Protein AF-V8N5U6-F1 (afdb_monomer_lite)

Organism: Ophiophagus hannah (NCBI:txid8665)

Structure (mmCIF, N/CA/C/O backbone):
data_AF-V8N5U6-F1
#
_entry.id   AF-V8N5U6-F1
#
loop_
_atom_site.group_PDB
_atom_site.id
_atom_site.type_symbol
_atom_site.label_atom_id
_atom_site.label_alt_id
_atom_site.label_comp_id
_atom_site.label_asym_id
_atom_site.label_entity_id
_atom_site.label_seq_id
_atom_site.pdbx_PDB_ins_code
_atom_site.Cartn_x
_atom_site.Cartn_y
_atom_site.Cartn_z
_atom_site.occupancy
_atom_site.B_iso_or_equiv
_atom_site.auth_seq_id
_atom_site.auth_comp_id
_atom_site.auth_asym_id
_atom_site.auth_atom_id
_atom_site.pdbx_PDB_model_num
ATOM 1 N N . ASP A 1 1 ? 6.137 -12.507 -11.338 1.00 84.88 1 ASP A N 1
ATOM 2 C CA . ASP A 1 1 ? 6.235 -12.419 -12.807 1.00 84.88 1 ASP A CA 1
ATOM 3 C C . ASP A 1 1 ? 6.681 -11.036 -13.293 1.00 84.88 1 ASP A C 1
ATOM 5 O O . ASP A 1 1 ? 7.750 -10.949 -13.872 1.00 84.88 1 ASP A O 1
ATOM 9 N N . LEU A 1 2 ? 5.964 -9.943 -12.989 1.00 94.00 2 LEU A N 1
ATOM 10 C CA . LEU A 1 2 ? 6.353 -8.584 -13.429 1.00 94.00 2 LEU A CA 1
ATOM 11 C C . LEU A 1 2 ? 7.785 -8.185 -13.046 1.00 94.00 2 LEU A C 1
ATOM 13 O O . LEU A 1 2 ? 8.542 -7.754 -13.906 1.00 94.00 2 LEU A O 1
ATOM 17 N N . PHE A 1 3 ? 8.180 -8.403 -11.787 1.00 93.25 3 PHE A N 1
ATOM 18 C CA . PHE A 1 3 ? 9.539 -8.091 -11.335 1.00 93.25 3 PHE A CA 1
ATOM 19 C C . PHE A 1 3 ? 10.619 -8.919 -12.053 1.00 93.25 3 PHE A C 1
ATOM 21 O O . PHE A 1 3 ? 11.704 -8.416 -12.304 1.00 93.25 3 PHE A O 1
ATOM 28 N N . LEU A 1 4 ? 10.315 -10.162 -12.449 1.00 95.25 4 LEU A N 1
ATOM 29 C CA . LEU A 1 4 ? 11.248 -11.003 -13.213 1.00 95.25 4 LEU A CA 1
ATOM 30 C C . LEU A 1 4 ? 11.415 -10.514 -14.657 1.00 95.25 4 LEU A C 1
ATOM 32 O O . LEU A 1 4 ? 12.454 -10.740 -15.265 1.00 95.25 4 LEU A O 1
ATOM 36 N N . ARG A 1 5 ? 10.387 -9.854 -15.202 1.00 95.19 5 ARG A N 1
ATOM 37 C CA . ARG A 1 5 ? 10.396 -9.245 -16.537 1.00 95.19 5 ARG A CA 1
ATOM 38 C C . ARG A 1 5 ? 10.900 -7.799 -16.531 1.00 95.19 5 ARG A C 1
ATOM 40 O O . ARG A 1 5 ? 11.011 -7.212 -17.602 1.00 95.19 5 ARG A O 1
ATOM 47 N N . LEU A 1 6 ? 11.174 -7.223 -15.358 1.00 95.94 6 LEU A N 1
ATOM 48 C CA . LEU A 1 6 ? 11.643 -5.849 -15.217 1.00 95.94 6 LEU A CA 1
ATOM 49 C C . LEU A 1 6 ? 13.002 -5.695 -15.893 1.00 95.94 6 LEU A C 1
ATOM 51 O O . LEU A 1 6 ? 13.945 -6.410 -15.555 1.00 95.94 6 LEU A O 1
ATOM 55 N N . VAL A 1 7 ? 13.123 -4.726 -16.797 1.00 96.19 7 VAL A N 1
ATOM 56 C CA . VAL A 1 7 ? 14.404 -4.411 -17.423 1.00 96.19 7 VAL A CA 1
ATOM 57 C C . VAL A 1 7 ? 15.088 -3.286 -16.635 1.00 96.19 7 VAL A C 1
ATOM 59 O O . VAL A 1 7 ? 14.623 -2.148 -16.680 1.00 96.19 7 VAL A O 1
ATOM 62 N N . PRO A 1 8 ? 16.218 -3.535 -15.937 1.00 95.50 8 PRO A N 1
ATOM 63 C CA . PRO A 1 8 ? 16.792 -2.551 -15.013 1.00 95.50 8 PRO A CA 1
ATOM 64 C C . PRO A 1 8 ? 17.205 -1.217 -15.653 1.00 95.50 8 PRO A C 1
ATOM 66 O O . PRO A 1 8 ? 17.186 -0.189 -14.982 1.00 95.50 8 PRO A O 1
ATOM 69 N N . HIS A 1 9 ? 17.555 -1.204 -16.945 1.00 94.06 9 HIS A N 1
ATOM 70 C CA . HIS A 1 9 ? 17.923 0.033 -17.647 1.00 94.06 9 HIS A CA 1
ATOM 71 C C . HIS A 1 9 ? 16.753 1.030 -17.742 1.00 94.06 9 HIS A C 1
ATOM 73 O O . HIS A 1 9 ? 16.978 2.239 -17.783 1.00 94.06 9 HIS A O 1
ATOM 79 N N . GLU A 1 10 ? 15.509 0.541 -17.747 1.00 93.62 10 GLU A N 1
ATOM 80 C CA . GLU A 1 10 ? 14.308 1.381 -17.770 1.00 93.62 10 GLU A CA 1
ATOM 81 C C . GLU A 1 10 ? 14.148 2.163 -16.456 1.00 93.62 10 GLU A C 1
ATOM 83 O O . GLU A 1 10 ? 13.522 3.221 -16.444 1.00 93.62 10 GLU A O 1
ATOM 88 N N . CYS A 1 11 ? 14.745 1.678 -15.358 1.00 94.31 11 CYS A N 1
ATOM 89 C CA . CYS A 1 11 ? 14.750 2.342 -14.054 1.00 94.31 11 CYS A CA 1
ATOM 90 C C . CYS A 1 11 ? 15.767 3.491 -13.961 1.00 94.31 11 CYS A C 1
ATOM 92 O O . CYS A 1 11 ? 15.772 4.215 -12.963 1.00 94.31 11 CYS A O 1
ATOM 94 N N . LEU A 1 12 ? 16.655 3.664 -14.950 1.00 95.00 12 LEU A N 1
ATOM 95 C CA . LEU A 1 12 ? 17.639 4.746 -14.931 1.00 95.00 12 LEU A CA 1
ATOM 96 C C . LEU A 1 12 ? 16.932 6.100 -14.912 1.00 95.00 12 LEU A C 1
ATOM 98 O O . LEU A 1 12 ? 16.007 6.343 -15.686 1.00 95.00 12 LEU A O 1
ATOM 102 N N . GLY A 1 13 ? 17.410 7.015 -14.066 1.00 91.75 13 GLY A N 1
ATOM 103 C CA . GLY A 1 13 ? 16.815 8.345 -13.928 1.00 91.75 13 GLY A CA 1
ATOM 104 C C . GLY A 1 13 ? 16.753 9.108 -15.253 1.00 91.75 13 GLY A C 1
ATOM 105 O O . GLY A 1 13 ? 15.760 9.774 -15.525 1.00 91.75 13 GLY A O 1
ATOM 106 N N . SER A 1 14 ? 17.758 8.951 -16.119 1.00 90.50 14 SER A N 1
ATOM 107 C CA . SER A 1 14 ? 17.787 9.534 -17.468 1.00 90.50 14 SER A CA 1
ATOM 108 C C . SER A 1 14 ? 16.669 9.036 -18.383 1.00 90.50 14 SER A C 1
ATOM 110 O O . SER A 1 14 ? 16.292 9.757 -19.297 1.00 90.50 14 SER A O 1
ATOM 112 N N . THR A 1 15 ? 16.147 7.833 -18.141 1.00 90.62 15 THR A N 1
ATOM 113 C CA . THR A 1 15 ? 15.087 7.205 -18.938 1.00 90.62 15 THR A CA 1
ATOM 114 C C . THR A 1 15 ? 13.732 7.446 -18.273 1.00 90.62 15 THR A C 1
ATOM 116 O O . THR A 1 15 ? 12.866 8.113 -18.834 1.00 90.62 15 THR A O 1
ATOM 119 N N . TRP A 1 16 ? 13.573 7.029 -17.011 1.00 92.75 16 TRP A N 1
ATOM 120 C CA . TRP A 1 16 ? 12.305 7.125 -16.279 1.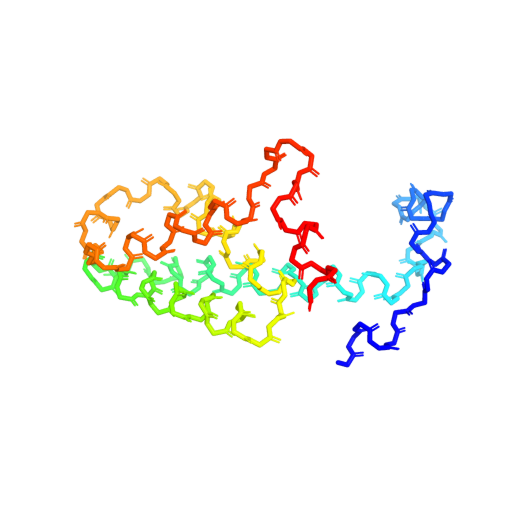00 92.75 16 TRP A CA 1
ATOM 121 C C . TRP A 1 16 ? 11.810 8.565 -16.073 1.00 92.75 16 TRP A C 1
ATOM 123 O O . TRP A 1 16 ? 10.602 8.801 -15.995 1.00 92.75 16 TRP A O 1
ATOM 133 N N . SER A 1 17 ? 12.712 9.553 -15.997 1.00 91.62 17 SER A N 1
ATOM 134 C CA . SER A 1 17 ? 12.323 10.970 -15.886 1.00 91.62 17 SER A CA 1
ATOM 135 C C . SER A 1 17 ? 11.709 11.545 -17.166 1.00 91.62 17 SER A C 1
ATOM 137 O O . SER A 1 17 ? 11.034 12.569 -17.102 1.00 91.62 17 SER A O 1
ATOM 139 N N . GLN A 1 18 ? 11.927 10.911 -18.322 1.00 89.12 18 GLN A N 1
ATOM 140 C CA . GLN A 1 18 ? 11.442 11.391 -19.621 1.00 89.12 18 GLN A CA 1
ATOM 141 C C . GLN A 1 18 ? 10.061 10.837 -19.979 1.00 89.12 18 GLN A C 1
ATOM 143 O O . GLN A 1 18 ? 9.433 11.338 -20.904 1.00 89.12 18 GLN A O 1
ATOM 148 N N . ARG A 1 19 ? 9.562 9.856 -19.219 1.00 91.00 19 ARG A N 1
ATOM 149 C CA . ARG A 1 19 ? 8.343 9.084 -19.512 1.00 91.00 19 ARG A CA 1
ATOM 150 C C . ARG A 1 19 ? 7.074 9.929 -19.736 1.00 91.00 19 ARG A C 1
ATOM 152 O O . ARG A 1 19 ? 6.147 9.479 -20.394 1.00 91.00 19 ARG A O 1
ATOM 159 N N . ASP A 1 20 ? 6.994 11.121 -19.141 1.00 88.56 20 ASP A N 1
ATOM 160 C CA . ASP A 1 20 ? 5.811 11.993 -19.230 1.00 88.56 20 ASP A CA 1
ATOM 161 C C . ASP A 1 20 ? 5.943 13.025 -20.371 1.00 88.56 20 ASP A C 1
ATOM 163 O O . ASP A 1 20 ? 5.057 13.852 -20.588 1.00 88.56 20 ASP A O 1
ATOM 167 N N . LYS A 1 21 ? 7.060 13.007 -21.115 1.00 90.94 21 LYS A N 1
ATOM 168 C CA . LYS A 1 21 ? 7.269 13.869 -22.281 1.00 90.94 21 LYS A CA 1
ATOM 169 C C . LYS A 1 21 ? 6.539 13.319 -23.503 1.00 90.94 21 LYS A C 1
ATOM 171 O O . LYS A 1 21 ? 6.446 12.114 -23.720 1.00 90.94 21 LYS A O 1
ATOM 176 N N . LYS A 1 22 ? 6.073 14.235 -24.354 1.00 89.81 22 LYS A N 1
ATOM 177 C CA . LYS A 1 22 ? 5.402 13.900 -25.615 1.00 89.81 22 LYS A CA 1
ATOM 178 C C . LYS A 1 22 ? 6.298 13.007 -26.484 1.00 89.81 22 LYS A C 1
ATOM 180 O O . LYS A 1 22 ? 7.436 13.378 -26.753 1.00 89.81 22 LYS A O 1
ATOM 185 N N . GLY A 1 23 ? 5.759 11.876 -26.942 1.00 86.38 23 GLY A N 1
ATOM 186 C CA . GLY A 1 23 ? 6.476 10.893 -27.766 1.00 86.38 23 GLY A CA 1
ATOM 187 C C . GLY A 1 23 ? 7.170 9.766 -26.989 1.00 86.38 23 GLY A C 1
ATOM 188 O O . GLY A 1 23 ? 7.708 8.872 -27.626 1.00 86.38 23 GLY A O 1
ATOM 189 N N . HIS A 1 24 ? 7.120 9.781 -25.652 1.00 85.94 24 HIS A N 1
ATOM 190 C CA . HIS A 1 24 ? 7.725 8.774 -24.762 1.00 85.94 24 HIS A CA 1
ATOM 191 C C . HIS A 1 24 ? 6.666 7.965 -23.984 1.00 85.94 24 HIS A C 1
ATOM 193 O O . HIS A 1 24 ? 6.903 7.459 -22.884 1.00 85.94 24 HIS A O 1
ATOM 199 N N . GLU A 1 25 ? 5.453 7.873 -24.533 1.00 82.38 25 GLU A N 1
ATOM 200 C CA . GLU A 1 25 ? 4.313 7.199 -23.896 1.00 82.38 25 GLU A CA 1
ATOM 201 C C . GLU A 1 25 ? 4.570 5.693 -23.728 1.00 82.38 25 GLU A C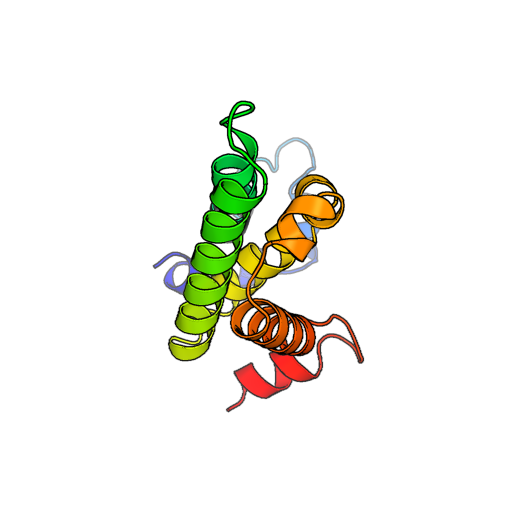 1
ATOM 203 O O . GLU A 1 25 ? 4.253 5.134 -22.676 1.00 82.38 25 GLU A O 1
ATOM 208 N N . ASP A 1 26 ? 5.251 5.085 -24.703 1.00 83.25 26 ASP A N 1
ATOM 209 C CA . ASP A 1 26 ? 5.612 3.662 -24.719 1.00 83.25 26 ASP A CA 1
ATOM 210 C C . ASP A 1 26 ? 6.962 3.354 -24.043 1.00 83.25 26 ASP A C 1
ATOM 212 O O . ASP A 1 26 ? 7.375 2.194 -23.977 1.00 83.25 26 ASP A O 1
ATOM 216 N N . ASP A 1 27 ? 7.650 4.366 -23.503 1.00 87.50 27 ASP A N 1
ATOM 217 C CA . ASP A 1 27 ? 8.923 4.165 -22.808 1.00 87.50 27 ASP A CA 1
ATOM 218 C C . ASP A 1 27 ? 8.727 3.453 -21.465 1.00 87.50 27 ASP A C 1
ATOM 220 O O . ASP A 1 27 ? 7.731 3.642 -20.755 1.00 87.50 27 ASP A O 1
ATOM 224 N N . CYS A 1 28 ? 9.746 2.684 -21.073 1.00 91.12 28 CYS A N 1
ATOM 225 C CA . CYS A 1 28 ? 9.808 1.945 -19.812 1.00 91.12 28 CYS A CA 1
ATOM 226 C C . CYS A 1 28 ? 8.599 1.012 -19.562 1.00 91.12 28 CYS A C 1
ATOM 228 O O . CYS A 1 28 ? 8.010 1.060 -18.472 1.00 91.12 28 CYS A O 1
ATOM 230 N N . PRO A 1 29 ? 8.188 0.168 -20.531 1.00 93.94 29 PRO A N 1
ATOM 231 C CA . PRO A 1 29 ? 6.961 -0.623 -20.431 1.00 93.94 29 PRO A CA 1
ATOM 232 C C . PRO A 1 29 ? 6.955 -1.572 -19.226 1.00 93.94 29 PRO A C 1
ATOM 234 O O . PRO A 1 29 ? 5.908 -1.786 -18.610 1.00 93.94 29 PRO A O 1
ATOM 237 N N . THR A 1 30 ? 8.109 -2.117 -18.834 1.00 95.75 30 THR A N 1
ATOM 238 C CA . THR A 1 30 ? 8.189 -3.083 -17.727 1.00 95.75 30 THR A CA 1
ATOM 239 C C . THR A 1 30 ? 8.148 -2.398 -16.361 1.00 95.75 30 THR A C 1
ATOM 241 O O . THR A 1 30 ? 7.484 -2.884 -15.435 1.00 95.75 30 THR A O 1
ATOM 244 N N . VAL A 1 31 ? 8.759 -1.213 -16.246 1.00 95.62 31 VAL A N 1
ATOM 245 C CA . VAL A 1 31 ? 8.648 -0.362 -15.049 1.00 95.62 31 VAL A CA 1
ATOM 246 C C . VAL A 1 31 ? 7.220 0.151 -14.901 1.00 95.62 31 VAL A C 1
ATOM 248 O O . VAL A 1 31 ? 6.638 0.030 -13.822 1.00 95.62 31 VAL A O 1
ATOM 251 N N . ARG A 1 32 ? 6.609 0.647 -15.987 1.00 94.88 32 ARG A N 1
ATOM 252 C CA . ARG A 1 32 ? 5.205 1.087 -15.991 1.00 94.88 32 ARG A CA 1
ATOM 253 C C . ARG A 1 32 ? 4.265 -0.032 -15.567 1.00 94.88 32 ARG A C 1
ATOM 255 O O . ARG A 1 32 ? 3.399 0.213 -14.735 1.00 94.88 32 ARG A O 1
ATOM 262 N N . ALA A 1 33 ? 4.449 -1.252 -16.073 1.00 96.06 33 ALA A N 1
ATOM 263 C CA . ALA A 1 33 ? 3.636 -2.399 -15.673 1.00 96.06 33 ALA A CA 1
ATOM 264 C C . ALA A 1 33 ? 3.776 -2.716 -14.172 1.00 96.06 33 ALA A C 1
ATOM 266 O O . ALA A 1 33 ? 2.785 -3.010 -13.503 1.00 96.06 33 ALA A O 1
ATOM 267 N N . THR A 1 34 ? 4.987 -2.596 -13.620 1.00 96.81 34 THR A N 1
ATOM 268 C CA . THR A 1 34 ? 5.239 -2.791 -12.183 1.00 96.81 34 THR A CA 1
ATOM 269 C C . THR A 1 34 ? 4.547 -1.716 -11.336 1.00 96.81 34 THR A C 1
ATOM 271 O O . THR A 1 34 ? 3.871 -2.039 -10.360 1.00 96.81 34 THR A O 1
ATOM 274 N N . VAL A 1 35 ? 4.637 -0.444 -11.740 1.00 96.25 35 VAL A N 1
ATOM 275 C CA . VAL A 1 35 ? 3.942 0.678 -11.079 1.00 96.25 35 VAL A CA 1
ATOM 276 C C . VAL A 1 35 ? 2.421 0.550 -11.212 1.00 96.25 35 VAL A C 1
ATOM 278 O O . VAL A 1 35 ? 1.690 0.787 -10.252 1.00 96.25 35 VAL A O 1
ATOM 281 N N . ALA A 1 36 ? 1.924 0.136 -12.377 1.00 96.69 36 ALA A N 1
ATOM 282 C CA . ALA A 1 36 ? 0.502 -0.088 -12.607 1.00 96.69 36 ALA A CA 1
ATOM 283 C C . ALA A 1 36 ? -0.046 -1.183 -11.685 1.00 96.69 36 ALA A C 1
ATOM 285 O O . ALA A 1 36 ? -1.110 -1.002 -11.099 1.00 96.69 36 ALA A O 1
ATOM 286 N N . GLN A 1 37 ? 0.701 -2.273 -11.488 1.00 98.06 37 GLN A N 1
ATOM 287 C CA . GLN A 1 37 ? 0.321 -3.321 -10.542 1.00 98.06 37 GLN A CA 1
ATOM 288 C C . GLN A 1 37 ? 0.285 -2.809 -9.098 1.00 98.06 37 GLN A C 1
ATOM 290 O O . GLN A 1 37 ? -0.662 -3.115 -8.375 1.00 98.06 37 GLN A O 1
ATOM 295 N N . PHE A 1 38 ? 1.275 -2.014 -8.681 1.00 98.12 38 PHE A N 1
ATOM 296 C CA . PHE A 1 38 ? 1.275 -1.378 -7.360 1.00 98.12 38 PHE A CA 1
ATOM 297 C C . PHE A 1 38 ? 0.010 -0.532 -7.154 1.00 98.12 38 PHE A C 1
ATOM 299 O O . PHE A 1 38 ? -0.719 -0.712 -6.177 1.00 98.12 38 PHE A O 1
ATOM 306 N N . ASN A 1 39 ? -0.301 0.332 -8.124 1.00 97.81 39 ASN A N 1
ATOM 307 C CA . ASN A 1 39 ? -1.481 1.193 -8.083 1.00 97.81 39 ASN A CA 1
ATOM 308 C C . ASN A 1 39 ? -2.788 0.393 -8.117 1.00 97.81 39 ASN A C 1
ATOM 310 O O . ASN A 1 39 ? -3.751 0.771 -7.456 1.00 97.81 39 ASN A O 1
ATOM 314 N N . LEU A 1 40 ? -2.838 -0.715 -8.859 1.00 98.19 40 LEU A N 1
ATOM 315 C CA . LEU A 1 40 ? -4.001 -1.598 -8.902 1.00 98.19 40 LEU A CA 1
ATOM 316 C C . LEU A 1 40 ? -4.283 -2.203 -7.526 1.00 98.19 40 LEU A C 1
ATOM 318 O O . LEU A 1 40 ? -5.431 -2.192 -7.089 1.00 98.19 40 LEU A O 1
ATOM 322 N N . VAL A 1 41 ? -3.247 -2.671 -6.822 1.00 98.31 41 VAL A N 1
ATOM 323 C CA . VAL A 1 41 ? -3.391 -3.190 -5.455 1.00 98.31 41 VAL A CA 1
ATOM 324 C C . VAL A 1 41 ? -3.865 -2.085 -4.514 1.00 98.31 41 VAL A C 1
ATOM 326 O O . VAL A 1 41 ? -4.878 -2.267 -3.842 1.00 98.31 41 VAL A O 1
ATOM 329 N N . ALA A 1 42 ? -3.209 -0.922 -4.512 1.00 98.31 42 ALA A N 1
ATOM 330 C CA . ALA A 1 42 ? -3.592 0.193 -3.645 1.00 98.31 42 ALA A CA 1
ATOM 331 C C . ALA A 1 42 ? -5.048 0.642 -3.883 1.00 98.31 42 ALA A C 1
ATOM 333 O O . ALA A 1 42 ? -5.824 0.821 -2.942 1.00 98.31 42 ALA A O 1
ATOM 334 N N . ASN A 1 43 ? -5.458 0.745 -5.150 1.00 98.00 43 ASN A N 1
ATOM 335 C CA . ASN A 1 43 ? -6.829 1.088 -5.513 1.00 98.00 43 ASN A CA 1
ATOM 336 C C . ASN A 1 43 ? -7.825 -0.010 -5.133 1.00 98.00 43 ASN A C 1
ATOM 338 O O . ASN A 1 43 ? -8.930 0.321 -4.715 1.00 98.00 43 ASN A O 1
ATOM 342 N N . ALA A 1 44 ? -7.462 -1.293 -5.220 1.00 98.19 44 ALA A N 1
ATOM 343 C CA . ALA A 1 44 ? -8.322 -2.385 -4.769 1.00 98.19 44 ALA A CA 1
ATOM 344 C C . ALA A 1 44 ? -8.605 -2.300 -3.258 1.00 98.19 44 ALA A C 1
ATOM 346 O O . ALA A 1 44 ? -9.750 -2.498 -2.839 1.00 98.19 44 ALA A O 1
ATOM 347 N N . VAL A 1 45 ? -7.610 -1.923 -2.444 1.00 98.38 45 VAL A N 1
ATOM 348 C CA . VAL A 1 45 ? -7.808 -1.659 -1.007 1.00 98.38 45 VAL A CA 1
ATOM 349 C C . VAL A 1 45 ? -8.800 -0.518 -0.799 1.00 98.38 45 VAL A C 1
ATOM 351 O O . VAL A 1 45 ? -9.822 -0.701 -0.135 1.00 98.38 45 VAL A O 1
ATOM 354 N N . ILE A 1 46 ? -8.549 0.640 -1.417 1.00 97.94 46 ILE A N 1
ATOM 355 C CA . ILE A 1 46 ? -9.399 1.831 -1.272 1.00 97.94 46 ILE A CA 1
ATOM 356 C C . ILE A 1 46 ? -10.827 1.535 -1.738 1.00 97.94 46 ILE A C 1
ATOM 358 O O . ILE A 1 46 ? -11.788 1.803 -1.019 1.00 97.94 46 ILE A O 1
ATOM 362 N N . PHE A 1 47 ? -10.971 0.945 -2.923 1.00 97.56 47 PHE A N 1
ATOM 363 C CA . PHE A 1 47 ? -12.254 0.634 -3.533 1.00 97.56 47 PHE A CA 1
ATOM 364 C C . PHE A 1 47 ? -13.046 -0.374 -2.709 1.00 97.56 47 PHE A C 1
ATOM 366 O O . PHE A 1 47 ? -14.198 -0.112 -2.385 1.00 97.56 47 PHE A O 1
ATOM 373 N N . SER A 1 48 ? -12.438 -1.491 -2.303 1.00 97.00 48 SER A N 1
ATOM 374 C CA . SER A 1 48 ? -13.130 -2.495 -1.483 1.00 97.00 48 SER A CA 1
ATOM 375 C C . SER A 1 48 ? -13.660 -1.900 -0.178 1.00 97.00 48 SER A C 1
ATOM 377 O O . SER A 1 48 ? -14.765 -2.232 0.241 1.00 97.00 48 SER A O 1
ATOM 379 N N . CYS A 1 49 ? -12.925 -0.960 0.420 1.00 96.06 49 CYS A N 1
ATOM 380 C CA . CYS A 1 49 ? -13.319 -0.313 1.662 1.00 96.06 49 CYS A CA 1
ATOM 381 C C . CYS A 1 49 ? -14.338 0.815 1.473 1.00 96.06 49 CYS A C 1
ATOM 383 O O . CYS A 1 49 ? -14.976 1.183 2.456 1.00 96.06 49 CYS A O 1
ATOM 385 N N . LEU A 1 50 ? -14.480 1.406 0.279 1.00 95.88 50 LEU A N 1
ATOM 386 C CA . LEU A 1 50 ? -15.278 2.625 0.055 1.00 95.88 50 LEU A CA 1
ATOM 387 C C . LEU A 1 50 ? -16.435 2.481 -0.931 1.00 95.88 50 LEU A C 1
ATOM 389 O O . LEU A 1 50 ? -17.335 3.316 -0.889 1.00 95.88 50 LEU A O 1
ATOM 393 N N . TRP A 1 51 ? -16.421 1.460 -1.788 1.00 94.12 51 TRP A N 1
ATOM 394 C CA . TRP A 1 51 ? -17.400 1.273 -2.858 1.00 94.12 51 TRP A CA 1
ATOM 395 C C . TRP A 1 51 ? -18.837 1.237 -2.338 1.00 94.12 51 TRP A C 1
ATOM 397 O O . TRP A 1 51 ? -19.705 1.920 -2.876 1.00 94.12 51 TRP A O 1
ATOM 407 N N . ASP A 1 52 ? -19.082 0.482 -1.265 1.00 93.19 52 ASP A N 1
ATOM 408 C CA . ASP A 1 52 ? -20.401 0.418 -0.645 1.00 93.19 52 ASP A CA 1
ATOM 409 C C . ASP A 1 52 ? -20.560 1.515 0.425 1.00 93.19 52 ASP A C 1
ATOM 411 O O . ASP A 1 52 ? -20.014 1.467 1.540 1.00 93.19 52 ASP A O 1
ATOM 415 N N . THR A 1 53 ? -21.341 2.536 0.072 1.00 90.25 53 THR A N 1
ATOM 416 C CA . THR A 1 53 ? -21.678 3.658 0.955 1.00 90.25 53 THR A CA 1
ATOM 417 C C . THR A 1 53 ? -22.634 3.263 2.083 1.00 90.25 53 THR A C 1
ATOM 419 O O . THR A 1 53 ? -22.740 3.998 3.061 1.00 90.25 53 THR A O 1
ATOM 422 N N . GLY A 1 54 ? -23.311 2.115 1.977 1.00 92.38 54 GLY A N 1
ATOM 423 C CA . GLY A 1 54 ? -24.225 1.584 2.988 1.00 92.38 54 GLY A CA 1
ATOM 424 C C . GLY A 1 54 ? -23.542 0.814 4.122 1.00 92.38 54 GLY A C 1
ATOM 425 O O . GLY A 1 54 ? -24.175 0.564 5.151 1.00 92.38 54 GLY A O 1
ATOM 426 N N . LEU A 1 55 ? -22.257 0.460 3.981 1.00 94.19 55 LEU A N 1
ATOM 427 C CA . LEU A 1 55 ? -21.530 -0.287 5.012 1.00 94.19 55 LEU A CA 1
ATOM 428 C C . LEU A 1 55 ? -21.405 0.508 6.312 1.00 94.19 55 LEU A C 1
ATOM 430 O O . LEU A 1 55 ? -20.828 1.605 6.346 1.00 94.19 55 LEU A O 1
ATOM 434 N N . ARG A 1 56 ? -21.855 -0.113 7.408 1.00 96.62 56 ARG A N 1
ATOM 435 C CA . ARG A 1 56 ? -21.637 0.386 8.770 1.00 96.62 56 ARG A CA 1
ATOM 436 C C . ARG A 1 56 ? -20.147 0.363 9.113 1.00 96.62 56 ARG A C 1
ATOM 438 O O . ARG A 1 56 ? -19.395 -0.452 8.578 1.00 96.62 56 ARG A O 1
ATOM 445 N N . ALA A 1 57 ? -19.740 1.204 10.064 1.00 96.69 57 ALA A N 1
ATOM 446 C CA . ALA A 1 57 ? -18.348 1.306 10.511 1.00 96.69 57 ALA A CA 1
ATOM 447 C C . ALA A 1 57 ? -17.753 -0.063 10.896 1.00 96.69 57 ALA A C 1
ATOM 449 O O . ALA A 1 57 ? -16.730 -0.441 10.341 1.00 96.69 57 ALA A O 1
ATOM 450 N N . ALA A 1 58 ? -18.452 -0.860 11.709 1.00 97.25 58 ALA A N 1
ATOM 451 C CA . ALA A 1 58 ? -18.002 -2.200 12.101 1.00 97.25 58 ALA A CA 1
ATOM 452 C C . ALA A 1 58 ? -17.853 -3.191 10.927 1.00 97.25 58 ALA A C 1
ATOM 454 O O . ALA A 1 58 ? -16.978 -4.051 10.936 1.00 97.25 58 ALA A O 1
ATOM 455 N N . GLN A 1 59 ? -18.688 -3.090 9.887 1.00 97.38 59 GLN A N 1
ATOM 456 C CA . GLN A 1 59 ? -18.551 -3.951 8.703 1.00 97.38 59 GLN A CA 1
ATOM 457 C C . GLN A 1 59 ? -17.343 -3.537 7.862 1.00 97.38 59 GLN A C 1
ATOM 459 O O . GLN A 1 59 ? -16.613 -4.388 7.363 1.00 97.38 59 GLN A O 1
ATOM 464 N N . ARG A 1 60 ? -17.119 -2.226 7.736 1.00 97.81 60 ARG A N 1
ATOM 465 C CA . ARG A 1 60 ? -15.960 -1.664 7.042 1.00 97.81 60 ARG A CA 1
ATOM 466 C C . ARG A 1 60 ? -14.657 -1.944 7.798 1.00 97.81 60 ARG A C 1
ATOM 468 O O . ARG A 1 60 ? -13.648 -2.199 7.156 1.00 97.81 60 ARG A O 1
ATOM 475 N N . ALA A 1 61 ? -14.692 -1.988 9.131 1.00 98.06 61 ALA A N 1
ATOM 476 C CA . ALA A 1 61 ? -13.548 -2.354 9.965 1.00 98.06 61 ALA A CA 1
ATOM 477 C C . ALA A 1 61 ? -13.044 -3.762 9.627 1.00 98.06 61 ALA A C 1
ATOM 479 O O . ALA A 1 61 ? -11.858 -3.936 9.380 1.00 98.06 61 ALA A O 1
ATOM 480 N N . ARG A 1 62 ? -13.947 -4.734 9.438 1.00 98.12 62 ARG A N 1
ATOM 481 C CA . ARG A 1 62 ? -13.577 -6.093 8.992 1.00 98.12 62 ARG A CA 1
ATOM 482 C C . ARG A 1 62 ? -12.838 -6.117 7.650 1.00 98.12 62 ARG A C 1
ATOM 484 O O . ARG A 1 62 ? -12.034 -7.013 7.413 1.00 98.12 62 ARG A O 1
ATOM 491 N N . LEU A 1 63 ? -13.109 -5.159 6.758 1.00 98.12 63 LEU A N 1
ATOM 492 C CA . LEU A 1 63 ? -12.367 -5.029 5.500 1.00 98.12 63 LEU A CA 1
ATOM 493 C C . LEU A 1 63 ? -10.958 -4.482 5.743 1.00 98.12 63 LEU A C 1
ATOM 495 O O . LEU A 1 63 ? -10.016 -4.997 5.146 1.00 98.12 63 LEU A O 1
ATOM 499 N N . LEU A 1 64 ? -10.802 -3.496 6.637 1.00 98.12 64 LEU A N 1
ATOM 500 C CA . LEU A 1 64 ? -9.478 -3.015 7.052 1.00 98.12 64 LEU A CA 1
ATOM 501 C C . LEU A 1 64 ? -8.662 -4.154 7.670 1.00 98.12 64 LEU A C 1
ATOM 503 O O . LEU A 1 64 ? -7.550 -4.407 7.223 1.00 98.12 64 LEU A O 1
ATOM 507 N N . GLU A 1 65 ? -9.242 -4.893 8.617 1.00 98.50 65 GLU A N 1
ATOM 508 C CA . GLU A 1 65 ? -8.612 -6.058 9.254 1.00 98.50 65 GLU A CA 1
ATOM 509 C C . GLU A 1 65 ? -8.190 -7.101 8.220 1.00 98.50 65 GLU A C 1
ATOM 511 O O . GLU A 1 65 ? -7.066 -7.597 8.248 1.00 98.50 65 GLU A O 1
ATOM 516 N N . LYS A 1 66 ? -9.056 -7.384 7.238 1.00 98.50 66 LYS A N 1
ATOM 517 C CA . LYS A 1 66 ? -8.726 -8.323 6.166 1.00 98.50 66 LYS A CA 1
ATOM 518 C C . LYS A 1 66 ? -7.514 -7.863 5.355 1.00 98.50 66 LYS A C 1
ATOM 520 O O . LYS A 1 66 ? -6.669 -8.695 5.031 1.00 98.50 66 LYS A O 1
ATOM 525 N N . TRP A 1 67 ? -7.418 -6.575 5.030 1.00 98.56 67 TRP A N 1
ATOM 526 C CA . TRP A 1 67 ? -6.264 -6.024 4.318 1.00 98.56 67 TRP A CA 1
ATOM 527 C C . TRP A 1 67 ? -4.997 -5.988 5.167 1.00 98.56 67 TRP A C 1
ATOM 529 O O . TRP A 1 67 ? -3.922 -6.237 4.631 1.00 98.56 67 TRP A O 1
ATOM 539 N N . ILE A 1 68 ? -5.112 -5.755 6.474 1.00 98.56 68 ILE A N 1
ATOM 540 C CA . ILE A 1 68 ? -3.985 -5.843 7.411 1.00 98.56 68 ILE A CA 1
ATOM 541 C C . ILE A 1 68 ? -3.424 -7.272 7.429 1.00 98.56 68 ILE A C 1
ATOM 543 O O . ILE A 1 68 ? -2.225 -7.445 7.233 1.00 98.56 68 ILE A O 1
ATOM 547 N N . CYS A 1 69 ? -4.277 -8.299 7.521 1.00 98.44 69 CYS A N 1
ATOM 548 C CA . CYS A 1 69 ? -3.829 -9.691 7.392 1.00 98.44 69 CYS A CA 1
ATOM 549 C C . CYS A 1 69 ? -3.173 -9.968 6.029 1.00 98.44 69 CYS A C 1
ATOM 551 O O . CYS A 1 69 ? -2.159 -10.649 5.952 1.00 98.44 69 CYS A O 1
ATOM 553 N N . VAL A 1 70 ? -3.716 -9.433 4.928 1.00 98.56 70 VAL A N 1
ATOM 554 C CA . VAL A 1 70 ? -3.089 -9.583 3.599 1.00 98.56 70 VAL A CA 1
ATOM 555 C C . VAL A 1 70 ? -1.703 -8.932 3.554 1.00 98.56 70 VAL A C 1
ATOM 557 O O . VAL A 1 70 ? -0.796 -9.473 2.923 1.00 98.56 70 VAL A O 1
ATOM 560 N N . ALA A 1 71 ? -1.522 -7.785 4.209 1.00 98.25 71 ALA A N 1
ATOM 561 C CA . ALA A 1 71 ? -0.232 -7.114 4.301 1.00 98.25 71 ALA A CA 1
ATOM 562 C C . ALA A 1 71 ? 0.780 -7.927 5.129 1.00 98.25 71 ALA A C 1
ATOM 564 O O . ALA A 1 71 ? 1.930 -8.059 4.713 1.00 98.25 71 ALA A O 1
ATOM 565 N N . GLU A 1 72 ? 0.344 -8.536 6.232 1.00 97.69 72 GLU A N 1
ATOM 566 C CA . GLU A 1 72 ? 1.153 -9.466 7.030 1.00 97.69 72 GLU A CA 1
ATOM 567 C C . GLU A 1 72 ? 1.611 -10.677 6.199 1.00 97.69 72 GLU A C 1
ATOM 569 O O . GLU A 1 72 ? 2.804 -10.969 6.132 1.00 97.69 72 GLU A O 1
ATOM 574 N N . GLU A 1 73 ? 0.705 -11.310 5.452 1.00 98.19 73 GLU A N 1
ATOM 575 C CA . GLU A 1 73 ? 1.054 -12.398 4.526 1.00 98.19 73 GLU A CA 1
ATOM 576 C C . GLU A 1 73 ? 2.032 -11.935 3.430 1.00 98.19 73 GLU A C 1
ATOM 578 O O . GLU A 1 73 ? 2.975 -12.644 3.070 1.00 98.19 73 GLU A O 1
ATOM 583 N N . CYS A 1 74 ? 1.872 -10.711 2.912 1.00 97.44 74 CYS A N 1
ATOM 584 C CA . CYS A 1 74 ? 2.830 -10.139 1.963 1.00 97.44 74 CYS A CA 1
ATOM 585 C C . CYS A 1 74 ? 4.227 -9.984 2.582 1.00 97.44 74 CYS A C 1
ATOM 587 O O . CYS A 1 74 ? 5.216 -10.236 1.890 1.00 97.44 74 CYS A O 1
ATOM 589 N N . LEU A 1 75 ? 4.322 -9.601 3.859 1.00 95.44 75 LEU A N 1
ATOM 590 C CA . LEU A 1 75 ? 5.590 -9.527 4.584 1.00 95.44 75 LEU A CA 1
ATOM 591 C C . LEU A 1 75 ? 6.220 -10.919 4.748 1.00 95.44 75 LEU A C 1
ATOM 593 O O . LEU A 1 75 ? 7.403 -11.0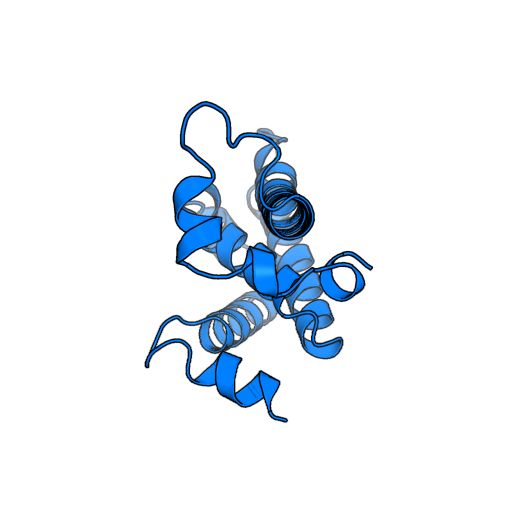79 4.441 1.00 95.44 75 LEU A O 1
ATOM 597 N N . LEU A 1 76 ? 5.435 -11.931 5.137 1.00 95.75 76 LEU A N 1
ATOM 598 C CA . LEU A 1 76 ? 5.896 -13.322 5.273 1.00 95.75 76 LEU A CA 1
ATOM 599 C C . LEU A 1 76 ? 6.467 -13.875 3.961 1.00 95.75 76 LEU A C 1
ATOM 601 O O . LEU A 1 76 ? 7.508 -14.531 3.947 1.00 95.75 76 LEU A O 1
ATOM 605 N N . HIS A 1 77 ? 5.827 -13.554 2.837 1.00 95.69 77 HIS A N 1
ATOM 606 C CA . HIS A 1 77 ? 6.287 -13.945 1.505 1.00 95.69 77 HIS A CA 1
ATOM 607 C C . HIS A 1 77 ? 7.362 -13.022 0.911 1.00 95.69 77 HIS A C 1
ATOM 609 O O . HIS A 1 77 ? 7.746 -13.200 -0.248 1.00 95.69 77 HIS A O 1
ATOM 615 N N . ARG A 1 78 ? 7.846 -12.029 1.670 1.00 93.25 78 ARG A N 1
ATOM 616 C CA . ARG A 1 78 ? 8.801 -11.003 1.213 1.00 93.25 78 ARG A CA 1
ATOM 617 C C . ARG A 1 78 ? 8.336 -10.259 -0.046 1.00 93.25 78 ARG A C 1
ATOM 619 O O . ARG A 1 78 ? 9.140 -9.747 -0.827 1.00 93.25 78 ARG A O 1
ATOM 626 N N . ASN A 1 79 ? 7.024 -10.158 -0.246 1.00 95.56 79 ASN A N 1
ATOM 627 C CA . ASN A 1 79 ? 6.416 -9.336 -1.283 1.00 95.56 79 ASN A CA 1
ATOM 628 C C . ASN A 1 79 ? 6.270 -7.893 -0.781 1.00 95.56 79 ASN A C 1
ATOM 630 O O . ASN A 1 79 ? 5.171 -7.393 -0.522 1.00 95.56 79 ASN A O 1
ATOM 634 N N . PHE A 1 80 ? 7.409 -7.210 -0.662 1.00 94.81 80 PHE A N 1
ATOM 635 C CA . PHE A 1 80 ? 7.463 -5.840 -0.155 1.00 94.81 80 PHE A CA 1
ATOM 636 C C . PHE A 1 80 ? 6.692 -4.850 -1.037 1.00 94.81 80 PHE A C 1
ATOM 638 O O . PHE A 1 80 ? 6.129 -3.890 -0.526 1.00 94.81 80 PHE A O 1
ATOM 645 N N . SER A 1 81 ? 6.599 -5.097 -2.350 1.00 95.88 81 SER A N 1
ATOM 646 C CA . SER A 1 81 ? 5.847 -4.225 -3.261 1.00 95.88 81 SER A CA 1
ATOM 647 C C . SER A 1 81 ? 4.355 -4.196 -2.918 1.00 95.88 81 SER A C 1
ATOM 649 O O . SER A 1 81 ? 3.781 -3.118 -2.768 1.00 95.88 81 SER A O 1
ATOM 651 N N . SER A 1 82 ? 3.724 -5.363 -2.747 1.00 97.62 82 SER A N 1
ATOM 652 C CA . SER A 1 82 ? 2.307 -5.428 -2.365 1.00 97.62 82 SER A CA 1
ATOM 653 C C . SER A 1 82 ? 2.074 -5.027 -0.910 1.00 97.62 82 SER A C 1
ATOM 655 O O . SER A 1 82 ? 1.073 -4.371 -0.638 1.00 97.62 82 SER A O 1
ATOM 657 N N . LEU A 1 83 ? 3.008 -5.337 -0.001 1.00 97.62 83 LEU A N 1
ATOM 658 C CA . LEU A 1 83 ? 2.972 -4.840 1.378 1.00 97.62 83 LEU A CA 1
ATOM 659 C C . LEU A 1 83 ? 2.875 -3.306 1.405 1.00 97.62 83 LEU A C 1
ATOM 661 O O . LEU A 1 83 ? 1.936 -2.759 1.981 1.00 97.62 83 LEU A O 1
ATOM 665 N N . TYR A 1 84 ? 3.797 -2.618 0.722 1.00 97.06 84 TYR A N 1
ATOM 666 C CA . TYR A 1 84 ? 3.779 -1.159 0.630 1.00 97.06 84 TYR A CA 1
ATOM 667 C C . TYR A 1 84 ? 2.492 -0.651 -0.026 1.00 97.06 84 TYR A C 1
ATOM 669 O O . TYR A 1 84 ? 1.902 0.301 0.471 1.00 97.06 84 TYR A O 1
ATOM 677 N N . ALA A 1 85 ? 2.006 -1.299 -1.091 1.00 98.12 85 ALA A N 1
ATOM 678 C CA . ALA A 1 85 ? 0.766 -0.885 -1.750 1.00 98.12 85 ALA A CA 1
ATOM 679 C C . ALA A 1 85 ? -0.435 -0.898 -0.792 1.00 98.12 85 ALA A C 1
ATOM 681 O O . ALA A 1 85 ? -1.231 0.042 -0.783 1.00 98.12 85 ALA A O 1
ATOM 682 N N . VAL A 1 86 ? -0.554 -1.941 0.037 1.00 98.44 86 VAL A N 1
ATOM 683 C CA . VAL A 1 86 ? -1.637 -2.058 1.019 1.00 98.44 86 VAL A CA 1
ATOM 684 C C . VAL A 1 86 ? -1.474 -1.038 2.146 1.00 98.44 86 VAL A C 1
ATOM 686 O O . VAL A 1 86 ? -2.423 -0.313 2.445 1.00 98.44 86 VAL A O 1
ATOM 689 N N . VAL A 1 87 ? -0.280 -0.923 2.737 1.00 97.94 87 VAL A N 1
ATOM 690 C CA . VAL A 1 87 ? -0.021 0.019 3.841 1.00 97.94 87 VAL A CA 1
ATOM 691 C C . VAL A 1 87 ? -0.227 1.468 3.389 1.00 97.94 87 VAL A C 1
ATOM 693 O O . VAL A 1 87 ? -0.956 2.213 4.045 1.00 97.94 87 VAL A O 1
ATOM 696 N N . SER A 1 88 ? 0.310 1.860 2.230 1.00 97.44 88 SER A N 1
ATOM 697 C CA . SER A 1 88 ? 0.110 3.202 1.668 1.00 97.44 88 SER A CA 1
ATOM 698 C C . SER A 1 88 ? -1.362 3.488 1.359 1.00 97.44 88 SER A C 1
ATOM 700 O O . SER A 1 88 ? -1.827 4.610 1.562 1.00 97.44 88 SER A O 1
ATOM 702 N N . ALA A 1 89 ? -2.129 2.490 0.911 1.00 98.25 89 ALA A N 1
ATOM 703 C CA . ALA A 1 89 ? -3.564 2.651 0.704 1.00 98.25 89 ALA A CA 1
ATOM 704 C C . ALA A 1 89 ? -4.321 2.875 2.022 1.00 98.25 89 ALA A C 1
ATOM 706 O O . ALA A 1 89 ? -5.159 3.776 2.091 1.00 98.25 89 ALA A O 1
ATOM 707 N N . LEU A 1 90 ? -4.007 2.120 3.078 1.00 97.94 90 LEU A N 1
ATOM 708 C CA . LEU A 1 90 ? -4.596 2.298 4.412 1.00 97.94 90 LEU A CA 1
ATOM 709 C C . LEU A 1 90 ? -4.246 3.668 5.026 1.00 97.94 90 LEU A C 1
ATOM 711 O O . LEU A 1 90 ? -5.103 4.307 5.640 1.00 97.94 90 LEU A O 1
ATOM 715 N N . GLN A 1 91 ? -3.022 4.152 4.794 1.00 97.31 91 GLN A N 1
ATOM 716 C CA . GLN A 1 91 ? -2.541 5.474 5.217 1.00 97.31 91 GLN A CA 1
ATOM 717 C C . GLN A 1 91 ? -3.086 6.625 4.359 1.00 97.31 91 GLN A C 1
ATOM 719 O O . GLN A 1 91 ? -3.051 7.787 4.776 1.00 97.31 91 GLN A O 1
ATOM 724 N N . SER A 1 92 ? -3.609 6.327 3.167 1.00 97.44 92 SER A N 1
ATOM 725 C CA . SER A 1 92 ? -4.139 7.345 2.268 1.00 97.44 92 SER A CA 1
ATOM 726 C C . SER A 1 92 ? -5.292 8.114 2.921 1.00 97.44 92 SER A C 1
ATOM 728 O O . SER A 1 92 ? -6.114 7.570 3.666 1.00 97.44 92 SER A O 1
ATOM 730 N N . THR A 1 93 ? -5.396 9.406 2.600 1.00 97.25 93 THR A N 1
ATOM 731 C CA . THR A 1 93 ? -6.424 10.308 3.138 1.00 97.25 93 THR A CA 1
ATOM 732 C C . THR A 1 93 ? -7.847 9.730 3.158 1.00 97.25 93 THR A C 1
ATOM 734 O O . THR A 1 93 ? -8.519 9.910 4.178 1.00 97.25 93 THR A O 1
ATOM 737 N N . PRO A 1 94 ? -8.363 9.066 2.099 1.00 96.00 94 PRO A N 1
ATOM 738 C CA . PRO A 1 94 ? -9.742 8.589 2.108 1.00 96.00 94 PRO A CA 1
ATOM 739 C C . PRO A 1 94 ? -10.018 7.479 3.135 1.00 96.00 94 PRO A C 1
ATOM 741 O O . PRO A 1 94 ? -11.150 7.419 3.615 1.00 96.00 94 PRO A O 1
ATOM 744 N N . LEU A 1 95 ? -9.022 6.668 3.517 1.00 97.00 95 LEU A N 1
ATOM 745 C CA . LEU A 1 95 ? -9.166 5.630 4.549 1.00 97.00 95 LEU A CA 1
ATOM 746 C C . LEU A 1 95 ? -8.723 6.117 5.933 1.00 97.00 95 LEU A C 1
ATOM 748 O O . LEU A 1 95 ? -9.446 5.929 6.911 1.00 97.00 95 LEU A O 1
ATOM 752 N N . HIS A 1 96 ? -7.599 6.828 6.031 1.00 96.00 96 HIS A N 1
ATOM 753 C CA . HIS A 1 96 ? -7.063 7.313 7.308 1.00 96.00 96 HIS A CA 1
ATOM 754 C C . HIS A 1 96 ? -8.025 8.260 8.061 1.00 96.00 96 HIS A C 1
ATOM 756 O O . HIS A 1 96 ? -8.044 8.319 9.297 1.00 96.00 96 HIS A O 1
ATOM 762 N N . ARG A 1 97 ? -8.877 8.993 7.330 1.00 96.75 97 ARG A N 1
ATOM 763 C CA . ARG A 1 97 ? -9.880 9.896 7.920 1.00 96.75 97 ARG A CA 1
ATOM 764 C C . ARG A 1 97 ? -11.090 9.182 8.539 1.00 96.75 97 ARG A C 1
ATOM 766 O O . ARG A 1 97 ? -11.870 9.830 9.233 1.00 96.75 97 ARG A O 1
ATOM 773 N N . LEU A 1 98 ? -11.288 7.884 8.292 1.00 96.06 98 LEU A N 1
ATOM 774 C CA . LEU A 1 98 ? -12.460 7.125 8.750 1.00 96.06 98 LEU A CA 1
ATOM 775 C C . LEU A 1 98 ? -12.361 6.744 10.236 1.00 96.06 98 LEU A C 1
ATOM 777 O O . LEU A 1 98 ? -12.359 5.565 10.579 1.00 96.06 98 LEU A O 1
ATOM 781 N N . LYS A 1 99 ? -12.286 7.732 11.136 1.00 97.19 99 LYS A N 1
ATOM 782 C CA . LYS A 1 99 ? -12.002 7.514 12.569 1.00 97.19 99 LYS A CA 1
ATOM 783 C C . LYS A 1 99 ? -12.920 6.484 13.230 1.00 97.19 99 LYS A C 1
ATOM 785 O O . LYS A 1 99 ? -12.420 5.540 13.822 1.00 97.19 99 LYS A O 1
ATOM 790 N N . ARG A 1 100 ? -14.230 6.557 12.977 1.00 97.00 100 ARG A N 1
ATOM 791 C CA . ARG A 1 100 ? -15.203 5.568 13.478 1.00 97.00 100 ARG A CA 1
ATOM 792 C C . ARG A 1 100 ? -14.939 4.139 13.002 1.00 97.00 100 ARG A C 1
ATOM 794 O O . ARG A 1 100 ? -15.296 3.198 13.679 1.00 97.00 100 ARG A O 1
ATOM 801 N N . THR A 1 101 ? -14.385 3.958 11.803 1.00 97.62 101 THR A N 1
ATOM 802 C CA . THR A 1 101 ? -14.055 2.614 11.295 1.00 97.62 101 THR A CA 1
ATOM 803 C C . THR A 1 101 ? -12.793 2.077 11.968 1.00 97.62 101 THR A C 1
ATOM 805 O O . THR A 1 101 ? -12.758 0.912 12.347 1.00 97.62 101 THR A O 1
ATOM 808 N N . TRP A 1 102 ? -11.790 2.934 12.170 1.00 97.81 102 TRP A N 1
ATOM 809 C CA . TRP A 1 102 ? -10.577 2.582 12.910 1.00 97.81 102 TRP A CA 1
ATOM 810 C C . TRP A 1 102 ? -10.860 2.275 14.387 1.00 97.81 102 TRP A C 1
ATOM 812 O O . TRP A 1 102 ? -10.282 1.347 14.928 1.00 97.81 102 TRP A O 1
ATOM 822 N N . GLU A 1 103 ? -11.798 2.983 15.021 1.00 97.69 103 GLU A N 1
ATOM 823 C CA . GLU A 1 103 ? -12.247 2.701 16.398 1.00 97.69 103 GLU A CA 1
ATOM 824 C C . GLU A 1 103 ? -12.931 1.330 16.548 1.00 97.69 103 GLU A C 1
ATOM 826 O O . GLU A 1 103 ? -12.847 0.713 17.604 1.00 97.69 103 GLU A O 1
ATOM 831 N N . GLU A 1 104 ? -13.588 0.846 15.491 1.00 98.12 104 GLU A N 1
ATOM 832 C CA . GLU A 1 104 ? -14.244 -0.472 15.443 1.00 98.12 104 GLU A CA 1
ATOM 833 C C . GLU A 1 104 ? -13.280 -1.602 15.041 1.00 98.12 104 GLU A C 1
ATOM 835 O O . GLU A 1 104 ? -13.671 -2.767 14.994 1.00 98.12 104 GLU A O 1
ATOM 840 N N . THR A 1 105 ? -12.032 -1.267 14.708 1.00 97.75 105 THR A N 1
ATOM 841 C CA . THR A 1 105 ? -10.997 -2.244 14.362 1.00 97.75 105 THR A CA 1
ATOM 842 C C . THR A 1 105 ? -10.437 -2.857 15.643 1.00 97.75 105 THR A C 1
ATOM 844 O O . THR A 1 105 ? -10.182 -2.160 16.626 1.00 97.75 105 THR A O 1
ATOM 847 N N . SER A 1 106 ? -10.234 -4.173 15.650 1.00 97.94 106 SER A N 1
ATOM 848 C CA . SER A 1 106 ? -9.627 -4.885 16.777 1.00 97.94 106 SER A CA 1
ATOM 849 C C . SER A 1 106 ? -8.259 -4.310 17.160 1.00 97.94 106 SER A C 1
ATOM 851 O O . SER A 1 106 ? -7.499 -3.791 16.331 1.00 97.94 106 SER A O 1
ATOM 853 N N . ARG A 1 107 ? -7.923 -4.416 18.450 1.00 97.44 107 ARG A N 1
ATOM 854 C CA . ARG A 1 107 ? -6.645 -3.919 18.981 1.00 97.44 107 ARG A CA 1
ATOM 855 C C . ARG A 1 107 ? -5.471 -4.692 18.394 1.00 97.44 107 ARG A C 1
ATOM 857 O O . ARG A 1 107 ? -4.437 -4.103 18.102 1.00 97.44 107 ARG A O 1
ATOM 864 N N . GLU A 1 108 ? -5.660 -5.989 18.191 1.00 97.69 108 GLU A N 1
ATOM 865 C CA . GLU A 1 108 ? -4.702 -6.900 17.577 1.00 97.69 108 GLU A CA 1
ATOM 866 C C . GLU A 1 108 ? -4.376 -6.456 16.146 1.00 97.69 108 GLU A C 1
ATOM 868 O O . GLU A 1 108 ? -3.207 -6.263 15.815 1.00 97.69 108 GLU A O 1
ATOM 873 N N . SER A 1 109 ? -5.401 -6.193 15.325 1.00 97.88 109 SER A N 1
ATOM 874 C CA . SER A 1 109 ? -5.203 -5.717 13.950 1.00 97.88 109 SER A CA 1
ATOM 875 C C . SER A 1 109 ? -4.591 -4.319 13.907 1.00 97.88 109 SER A C 1
ATOM 877 O O . SER A 1 109 ? -3.723 -4.052 13.082 1.00 97.88 109 SER A O 1
ATOM 879 N N . THR A 1 110 ? -4.996 -3.426 14.815 1.00 97.38 110 THR A N 1
ATOM 880 C CA . THR A 1 110 ? -4.424 -2.072 14.905 1.00 97.38 110 THR A CA 1
ATOM 881 C C . THR A 1 110 ? -2.931 -2.125 15.223 1.00 97.38 110 THR A C 1
ATOM 883 O O . THR A 1 110 ? -2.137 -1.467 14.556 1.00 97.38 110 THR A O 1
ATOM 886 N N . ARG A 1 111 ? -2.530 -2.972 16.177 1.00 98.00 111 ARG A N 1
ATOM 887 C CA . ARG A 1 111 ? -1.120 -3.183 16.512 1.00 98.00 111 ARG A CA 1
ATOM 888 C C . ARG A 1 111 ? -0.333 -3.761 15.333 1.00 98.00 111 ARG A C 1
ATOM 890 O O . ARG A 1 111 ? 0.737 -3.253 15.020 1.00 98.00 111 ARG A O 1
ATOM 897 N N . CYS A 1 112 ? -0.868 -4.781 14.659 1.00 97.69 112 CYS A N 1
ATOM 898 C CA . CYS A 1 112 ? -0.242 -5.346 13.460 1.00 97.69 112 CYS A CA 1
ATOM 899 C C . CYS A 1 112 ? -0.042 -4.261 12.385 1.00 97.69 112 CYS A C 1
ATOM 901 O O . CYS A 1 112 ? 1.045 -4.108 11.834 1.00 97.69 112 CYS A O 1
ATOM 903 N N . TYR A 1 113 ? -1.053 -3.424 12.147 1.00 97.81 113 TYR A N 1
ATOM 904 C CA . TYR A 1 113 ? -0.951 -2.297 11.221 1.00 97.81 113 TYR A CA 1
ATOM 905 C C . TYR A 1 113 ? 0.136 -1.277 11.607 1.00 97.81 113 TYR A C 1
ATOM 907 O O . TYR A 1 113 ? 0.832 -0.771 10.724 1.00 97.81 113 TYR A O 1
ATOM 915 N N . GLU A 1 114 ? 0.307 -0.969 12.894 1.00 97.12 114 GLU A N 1
ATOM 916 C CA . GLU A 1 114 ? 1.366 -0.074 13.383 1.00 97.12 114 GLU A CA 1
ATOM 917 C C . GLU A 1 114 ? 2.767 -0.672 13.177 1.00 97.12 114 GLU A C 1
ATOM 919 O O . GLU A 1 114 ? 3.683 0.028 12.733 1.00 97.12 114 GLU A O 1
ATOM 924 N N . GLU A 1 115 ? 2.929 -1.973 13.431 1.00 95.94 115 GLU A N 1
ATOM 925 C CA . GLU A 1 115 ? 4.172 -2.711 13.179 1.00 95.94 115 GLU A CA 1
ATOM 926 C C . GLU A 1 115 ? 4.514 -2.705 11.676 1.00 95.94 115 GLU A C 1
ATOM 928 O O . GLU A 1 115 ? 5.613 -2.302 11.285 1.00 95.94 115 GLU A O 1
ATOM 933 N N . LEU A 1 116 ? 3.544 -3.026 10.813 1.00 96.62 116 LEU A N 1
ATOM 934 C CA . LEU A 1 116 ? 3.693 -2.963 9.354 1.00 96.62 116 LEU A CA 1
ATOM 935 C C . LEU A 1 116 ? 3.997 -1.540 8.856 1.00 96.62 116 LEU A C 1
ATOM 937 O O . LEU A 1 116 ? 4.851 -1.350 7.990 1.00 96.62 116 LEU A O 1
ATOM 941 N N . SER A 1 117 ? 3.340 -0.525 9.423 1.00 95.12 117 SER A N 1
ATOM 942 C CA . SER A 1 117 ? 3.587 0.885 9.093 1.00 95.12 117 SER A CA 1
ATOM 943 C C . SER A 1 117 ? 4.999 1.326 9.471 1.00 95.12 117 SER A C 1
ATOM 945 O O . SER A 1 117 ? 5.609 2.111 8.748 1.00 95.12 117 SER A O 1
ATOM 947 N N . THR A 1 118 ? 5.531 0.805 10.578 1.00 93.62 118 THR A N 1
ATOM 948 C CA . THR A 1 118 ? 6.899 1.080 11.033 1.00 93.62 118 THR A CA 1
ATOM 949 C C . THR A 1 118 ? 7.923 0.499 10.060 1.00 93.62 118 THR A C 1
ATOM 951 O O . THR A 1 118 ? 8.845 1.203 9.649 1.00 93.62 118 THR A O 1
ATOM 954 N N . ILE A 1 119 ? 7.707 -0.738 9.603 1.00 91.19 119 ILE A N 1
ATOM 955 C CA . ILE A 1 119 ? 8.544 -1.387 8.583 1.00 91.19 119 ILE A CA 1
ATOM 956 C C . ILE A 1 119 ? 8.516 -0.602 7.264 1.00 91.19 119 ILE A C 1
ATOM 958 O O . ILE A 1 119 ? 9.551 -0.422 6.619 1.00 91.19 119 ILE A O 1
ATOM 962 N N . CYS A 1 120 ? 7.335 -0.121 6.868 1.00 90.50 120 CYS A N 1
ATOM 963 C CA . CYS A 1 120 ? 7.135 0.635 5.632 1.00 90.50 120 CYS A CA 1
ATOM 964 C C . CYS A 1 120 ? 7.503 2.125 5.730 1.00 90.50 120 CYS A C 1
ATOM 966 O O . CYS A 1 120 ? 7.343 2.855 4.751 1.00 90.50 120 CYS A O 1
ATOM 968 N N . SER A 1 121 ? 7.991 2.585 6.880 1.00 89.31 121 SER A N 1
ATOM 969 C CA . SER A 1 121 ? 8.263 3.995 7.148 1.00 89.31 121 SER A CA 1
ATOM 970 C C . SER A 1 121 ? 9.337 4.585 6.227 1.00 89.31 121 SER 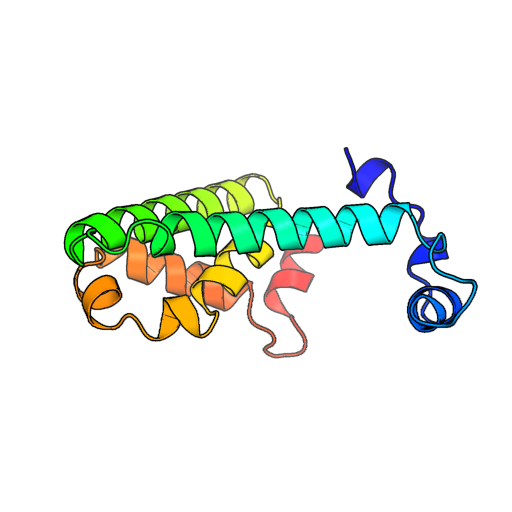A C 1
ATOM 972 O O . SER A 1 121 ? 10.310 3.925 5.858 1.00 89.31 121 SER A O 1
ATOM 974 N N . GLU A 1 122 ? 9.189 5.869 5.899 1.00 85.25 122 GLU A N 1
ATOM 975 C CA . GLU A 1 122 ? 10.194 6.650 5.162 1.00 85.25 122 GLU A CA 1
ATOM 976 C C . GLU A 1 122 ? 11.343 7.139 6.070 1.00 85.25 122 GLU A C 1
ATOM 978 O O . GLU A 1 122 ? 12.324 7.711 5.587 1.00 85.25 122 GLU A O 1
ATOM 983 N N . GLN A 1 123 ? 11.234 6.915 7.389 1.00 82.88 123 GLN A N 1
ATOM 984 C CA . GLN A 1 123 ? 12.232 7.314 8.386 1.00 82.88 123 GLN A CA 1
ATOM 985 C C . GLN A 1 123 ? 13.630 6.786 8.047 1.00 82.88 123 GLN A C 1
ATOM 987 O O . GLN A 1 123 ? 13.798 5.677 7.532 1.00 82.88 123 GLN A O 1
ATOM 992 N N . ASP A 1 124 ? 14.637 7.619 8.324 1.00 83.81 124 ASP A N 1
ATOM 993 C CA . ASP A 1 124 ? 16.049 7.346 8.045 1.00 83.81 124 ASP A CA 1
ATOM 994 C C . ASP A 1 124 ? 16.298 6.836 6.614 1.00 83.81 124 ASP A C 1
ATOM 996 O O . ASP A 1 124 ? 17.101 5.931 6.386 1.00 83.81 124 ASP A O 1
ATOM 1000 N N . ASN A 1 125 ? 15.592 7.419 5.632 1.00 86.12 125 ASN A N 1
ATOM 1001 C CA . ASN A 1 125 ? 15.652 7.028 4.220 1.00 86.12 125 ASN A CA 1
ATOM 1002 C C . ASN A 1 125 ? 15.285 5.549 4.011 1.00 86.12 125 ASN A C 1
ATOM 1004 O O . ASN A 1 125 ? 16.008 4.800 3.344 1.00 86.12 125 ASN A O 1
ATOM 1008 N N . TYR A 1 126 ? 14.129 5.146 4.543 1.00 87.25 126 TYR A N 1
ATOM 1009 C CA . TYR A 1 126 ? 13.593 3.790 4.397 1.00 87.25 126 TYR A CA 1
ATOM 1010 C C . TYR A 1 126 ? 14.529 2.722 4.992 1.00 87.25 126 TYR A C 1
ATOM 1012 O O . TYR A 1 126 ? 14.698 1.641 4.426 1.00 87.25 126 TYR A O 1
ATOM 1020 N N . SER A 1 127 ? 15.206 3.033 6.103 1.00 84.94 127 SER A N 1
ATOM 1021 C CA . SER A 1 127 ? 16.271 2.186 6.662 1.00 84.94 127 SER A CA 1
ATOM 1022 C C . SER A 1 127 ? 15.797 0.762 6.969 1.00 84.94 127 SER A C 1
ATOM 1024 O O . SER A 1 127 ? 16.478 -0.198 6.605 1.00 84.94 127 SER A O 1
ATOM 1026 N N . GLN A 1 128 ? 14.611 0.617 7.567 1.00 84.25 128 GLN A N 1
ATOM 1027 C CA . GLN A 1 128 ? 14.057 -0.678 7.965 1.00 84.25 128 GLN A CA 1
ATOM 1028 C C . GLN A 1 128 ? 13.758 -1.572 6.761 1.00 84.25 128 GLN A C 1
ATOM 1030 O O . GLN A 1 128 ? 14.244 -2.701 6.688 1.00 84.25 128 GLN A O 1
ATOM 1035 N N . SER A 1 129 ? 13.018 -1.063 5.774 1.00 84.50 129 SER A N 1
ATOM 1036 C CA . SER A 1 129 ? 12.701 -1.844 4.579 1.00 84.50 129 SER A CA 1
ATOM 1037 C C . SER A 1 129 ? 13.946 -2.156 3.750 1.00 84.50 129 SER A C 1
ATOM 1039 O O . SER A 1 129 ? 14.069 -3.269 3.247 1.00 84.50 129 SER A O 1
ATOM 1041 N N . ARG A 1 130 ? 14.922 -1.239 3.672 1.00 88.88 130 ARG A N 1
ATOM 1042 C CA . ARG A 1 130 ? 16.217 -1.507 3.024 1.00 88.88 130 ARG A CA 1
ATOM 1043 C C .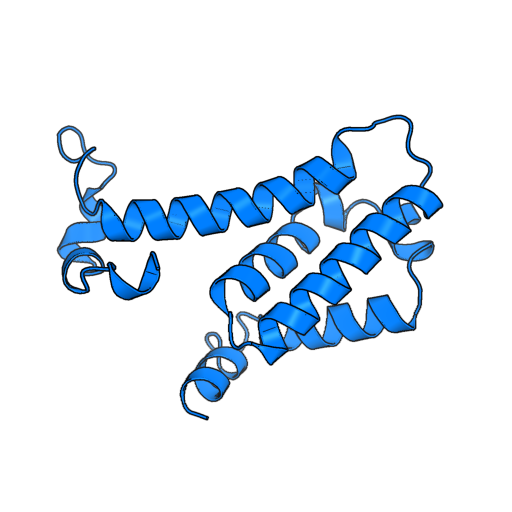 ARG A 1 130 ? 16.982 -2.630 3.716 1.00 88.88 130 ARG A C 1
ATOM 1045 O O . ARG A 1 130 ? 17.501 -3.495 3.021 1.00 88.88 130 ARG A O 1
ATOM 1052 N N . GLN A 1 131 ? 17.051 -2.641 5.048 1.00 86.81 131 GLN A N 1
ATOM 1053 C CA . GLN A 1 131 ? 17.720 -3.711 5.798 1.00 86.81 131 GLN A CA 1
ATOM 1054 C C . GLN A 1 131 ? 17.078 -5.074 5.527 1.00 86.81 131 GLN A C 1
ATOM 1056 O O . GLN A 1 131 ? 17.791 -6.047 5.288 1.00 86.81 131 GLN A O 1
ATOM 1061 N N . LEU A 1 132 ? 15.744 -5.129 5.479 1.00 87.38 132 LEU A N 1
ATOM 1062 C CA . LEU A 1 132 ? 15.005 -6.358 5.192 1.00 87.38 132 LEU A CA 1
ATOM 1063 C C . LEU A 1 132 ? 15.252 -6.916 3.788 1.00 87.38 132 LEU A C 1
ATOM 1065 O O . LEU A 1 132 ? 15.017 -8.103 3.590 1.00 87.38 132 LEU A O 1
ATOM 1069 N N . LEU A 1 133 ? 15.719 -6.119 2.821 1.00 86.81 133 LEU A N 1
ATOM 1070 C CA . LEU A 1 133 ? 16.082 -6.613 1.484 1.00 86.81 133 LEU A CA 1
ATOM 1071 C C . LEU A 1 133 ? 17.403 -7.396 1.475 1.00 86.81 133 LEU A C 1
ATOM 1073 O O . LEU A 1 133 ? 17.612 -8.206 0.575 1.00 86.81 133 LEU A O 1
ATOM 1077 N N . PHE A 1 134 ? 18.282 -7.155 2.451 1.00 82.00 134 PHE A N 1
ATOM 1078 C CA . PHE A 1 134 ? 19.604 -7.789 2.541 1.00 82.00 134 PHE A CA 1
ATOM 1079 C C . PHE A 1 134 ? 19.655 -8.994 3.491 1.00 82.00 134 PHE A C 1
ATOM 1081 O O . PHE A 1 134 ? 20.696 -9.645 3.573 1.00 82.00 134 PHE A O 1
ATOM 1088 N N . GLN A 1 135 ? 18.563 -9.272 4.205 1.00 68.81 135 GLN A N 1
ATOM 1089 C CA . GLN A 1 135 ? 18.373 -10.480 5.020 1.00 68.81 135 GLN A CA 1
ATOM 1090 C C . GLN A 1 135 ? 17.810 -11.629 4.177 1.00 68.81 135 GLN A C 1
ATOM 1092 O O . GLN A 1 135 ? 18.090 -12.795 4.517 1.00 68.81 135 GLN A O 1
#

Foldseek 3Di:
DLVVVQDVVLVDCVNVVCCPPPPNVPGRVSVVVLVVVLQVLLVCLLCVLVVDPPDDLLRSLVSLLVLLVVLVVCVVVVVVSSNLSSLVSCVDPSNVPSVSNVVS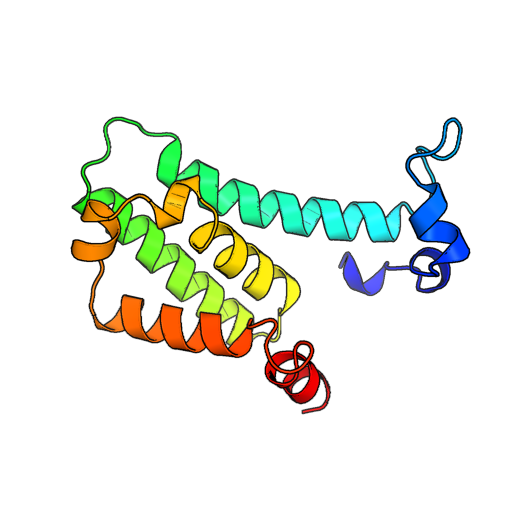HDPVSVVSSVVSCVCNDCPPNSVNVVVVVVD

Radius of gyration: 16.99 Å; chains: 1; bounding box: 44×28×47 Å

Secondary structure (DSSP, 8-state):
-GGGG--GGGGSHHHHTTTTSTT-TTSSHHHHHHHHHHHHHHHHHHHHHHS-TT--HHHHHHHHHHHHHHHHHHHHTT-HHHHHHHHHHHHSHHHHT-HHHHHTS-HHHHHHHHHHHHHT--HHHHHHHHHHHH-

pLDDT: mean 94.25, std 4.94, range [68.81, 98.56]

Sequence (135 aa):
DLFLRLVPHECLGSTWSQRDKKGHEDDCPTVRATVAQFNLVANAVIFSCLWDTGLRAAQRARLLEKWICVAEECLLHRNFSSLYAVVSALQSTPLHRLKRTWEETSRESTRCYEELSTICSEQDNYSQSRQLLFQ

InterPro domains:
  IPR001895 Ras guanine-nucleotide exchange factors catalytic domain [PF00617] (1-133)
  IPR001895 Ras guanine-nucleotide exchange factors catalytic domain [PS50009] (1-135)
  IPR001895 Ras guanine-nucleotide exchange factors catalytic domain [SM00147] (1-135)
  IPR008937 Ras-like guanine nucleotide exchange factor [PTHR23113] (1-133)
  IPR023578 Ras guanine nucleotide exchange factor domain superfamily [SSF48366] (1-133)
  IPR036964 Ras guanine-nucleotide exchange factor, catalytic domain superfamily [G3DSA:1.10.840.10] (1-135)